Protein AF-A0A2G8SLY3-F1 (afdb_monomer)

Organism: NCBI:txid1077348

Nearest PDB structures (foldseek):
  3zv2-assembly1_A  TM=3.702E-01  e=1.627E-01  Homo sapiens
  9cyp-assembly1_A  TM=3.658E-01  e=2.624E-01  Homo sapiens
  2b4s-assembly1_C  TM=3.456E-01  e=3.139E-01  Homo sapiens
  3zm2-assembly1_A  TM=3.234E-01  e=2.957E-01  Homo sapiens
  3ci0-assembly1_I  TM=4.183E-01  e=1.037E+00  Escherichia coli

Radius of gyration: 13.46 Å; Cα contacts (8 Å, |Δi|>4): 221; chains: 1; bounding box: 32×29×41 Å

Structure (mmCIF, N/CA/C/O backbone):
data_AF-A0A2G8SLY3-F1
#
_entry.id   AF-A0A2G8SLY3-F1
#
loop_
_atom_site.group_PDB
_atom_site.id
_atom_site.type_symbol
_atom_site.label_atom_id
_atom_site.label_alt_id
_atom_site.label_comp_id
_atom_site.label_asym_id
_atom_site.label_entity_id
_atom_site.label_seq_id
_atom_site.pdbx_PDB_ins_code
_atom_site.Cartn_x
_atom_site.Cartn_y
_atom_site.Cartn_z
_atom_site.occupancy
_atom_site.B_iso_or_equiv
_atom_site.auth_seq_id
_atom_site.auth_comp_id
_atom_site.auth_asym_id
_atom_site.auth_atom_id
_atom_site.pdbx_PDB_model_num
ATOM 1 N N . MET A 1 1 ? -9.800 7.430 13.916 1.00 64.44 1 MET A N 1
ATOM 2 C CA . MET A 1 1 ? -9.082 8.598 13.354 1.00 64.44 1 MET A CA 1
ATOM 3 C C . MET A 1 1 ? -7.644 8.655 13.863 1.00 64.44 1 MET A C 1
ATOM 5 O O . MET A 1 1 ? -6.782 8.304 13.080 1.00 64.44 1 MET A O 1
ATOM 9 N N . ALA A 1 2 ? -7.363 8.961 15.141 1.00 78.69 2 ALA A N 1
ATOM 10 C CA . ALA A 1 2 ? -5.975 9.015 15.650 1.00 78.69 2 ALA A CA 1
ATOM 11 C C . ALA A 1 2 ? -5.207 7.673 15.560 1.00 78.69 2 ALA A C 1
ATOM 13 O O . ALA A 1 2 ? -4.032 7.643 15.208 1.00 78.69 2 ALA A O 1
ATOM 14 N N . ALA A 1 3 ? -5.880 6.546 15.818 1.00 87.56 3 ALA A N 1
ATOM 15 C CA . ALA A 1 3 ? -5.269 5.220 15.686 1.00 87.56 3 ALA A CA 1
ATOM 16 C C . ALA A 1 3 ? -4.969 4.841 14.221 1.00 87.56 3 ALA A C 1
ATOM 18 O O . ALA A 1 3 ? -3.924 4.273 13.932 1.00 87.56 3 ALA A O 1
ATOM 19 N N . THR A 1 4 ? -5.851 5.215 13.286 1.00 89.94 4 THR A N 1
ATOM 20 C CA . THR A 1 4 ? -5.656 5.018 11.840 1.00 89.94 4 THR A CA 1
ATOM 21 C C . THR A 1 4 ? -4.443 5.791 11.333 1.00 89.94 4 THR A C 1
ATOM 23 O O . THR A 1 4 ? -3.621 5.236 10.614 1.00 89.94 4 THR A O 1
ATOM 26 N N . THR A 1 5 ? -4.296 7.056 11.737 1.00 90.50 5 THR A N 1
ATOM 27 C CA . THR A 1 5 ? -3.145 7.878 11.344 1.00 90.50 5 THR A CA 1
ATOM 28 C C . THR A 1 5 ? -1.834 7.320 11.901 1.00 90.50 5 THR A C 1
ATOM 30 O O . THR A 1 5 ? -0.850 7.266 11.176 1.00 90.50 5 THR A O 1
ATOM 33 N N . ALA A 1 6 ? -1.824 6.823 13.144 1.00 93.75 6 ALA A N 1
ATOM 34 C CA . ALA A 1 6 ? -0.643 6.172 13.715 1.00 93.75 6 ALA A CA 1
ATOM 35 C C . ALA A 1 6 ? -0.281 4.862 12.988 1.00 93.75 6 ALA A C 1
ATOM 37 O O . ALA A 1 6 ? 0.890 4.624 12.713 1.00 93.75 6 ALA A O 1
ATOM 38 N N . ALA A 1 7 ? -1.277 4.051 12.614 1.00 93.50 7 ALA A N 1
ATOM 39 C CA . ALA A 1 7 ? -1.059 2.828 11.841 1.00 93.50 7 ALA A CA 1
ATOM 40 C C . ALA A 1 7 ? -0.483 3.115 10.443 1.00 93.50 7 ALA A C 1
ATOM 42 O O . ALA A 1 7 ? 0.438 2.431 10.007 1.00 93.50 7 ALA A O 1
ATOM 43 N N . ILE A 1 8 ? -0.989 4.144 9.751 1.00 92.94 8 ILE A 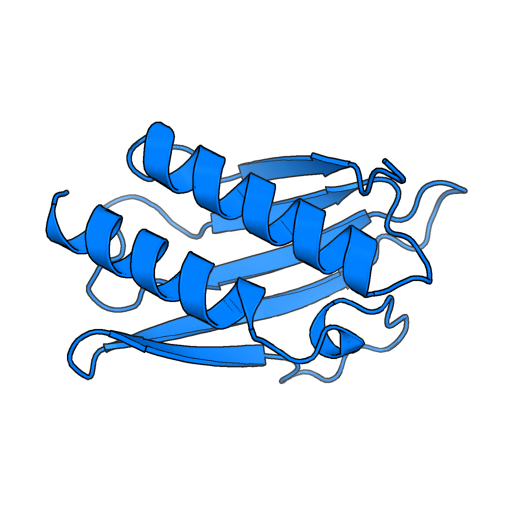N 1
ATOM 44 C CA . ILE A 1 8 ? -0.456 4.562 8.445 1.00 92.94 8 ILE A CA 1
ATOM 45 C C . ILE A 1 8 ? 0.969 5.106 8.592 1.00 92.94 8 ILE A C 1
ATOM 47 O O . ILE A 1 8 ? 1.819 4.767 7.776 1.00 92.94 8 ILE A O 1
ATOM 51 N N . GLN A 1 9 ? 1.251 5.902 9.630 1.00 95.44 9 GLN A N 1
ATOM 52 C CA . GLN A 1 9 ? 2.609 6.389 9.891 1.00 95.44 9 GLN A CA 1
ATOM 53 C C . GLN A 1 9 ? 3.583 5.234 10.146 1.00 95.44 9 GLN A C 1
ATOM 55 O O . GLN A 1 9 ? 4.642 5.195 9.533 1.00 95.44 9 GLN A O 1
ATOM 60 N N . HIS A 1 10 ? 3.197 4.255 10.966 1.00 95.69 10 HIS A N 1
ATOM 61 C CA . HIS A 1 10 ? 4.009 3.060 11.179 1.00 95.69 10 HIS A CA 1
ATOM 62 C C . HIS A 1 10 ? 4.263 2.307 9.865 1.00 95.69 10 HIS A C 1
ATOM 64 O O . HIS A 1 10 ? 5.399 1.956 9.571 1.00 95.69 10 HIS A O 1
ATOM 70 N N . LEU A 1 11 ? 3.236 2.127 9.026 1.00 95.06 11 LEU A N 1
ATOM 71 C CA . LEU A 1 11 ? 3.414 1.490 7.722 1.00 95.06 11 LEU A CA 1
ATOM 72 C C . LEU A 1 11 ? 4.362 2.275 6.802 1.00 95.06 11 LEU A C 1
ATOM 74 O O . LEU A 1 11 ? 5.114 1.658 6.057 1.00 95.06 11 LEU A O 1
ATOM 78 N N . ILE A 1 12 ? 4.339 3.611 6.838 1.00 95.88 12 ILE A N 1
ATOM 79 C CA . ILE A 1 12 ? 5.286 4.448 6.084 1.00 95.88 12 ILE A CA 1
ATOM 80 C C . ILE A 1 12 ? 6.722 4.146 6.512 1.00 95.88 12 ILE A C 1
ATOM 82 O O . ILE A 1 12 ? 7.585 3.987 5.648 1.00 95.88 12 ILE A O 1
ATOM 86 N N . ASP A 1 13 ? 6.971 4.066 7.817 1.00 96.81 13 ASP A N 1
ATOM 87 C CA . ASP A 1 13 ? 8.308 3.825 8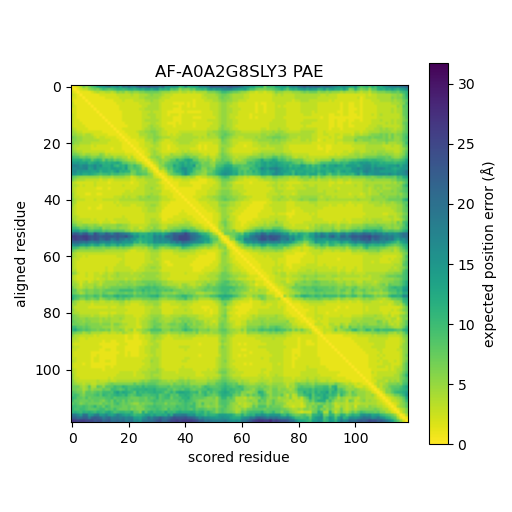.359 1.00 96.81 13 ASP A CA 1
ATOM 88 C C . ASP A 1 13 ? 8.816 2.428 7.959 1.00 96.81 13 ASP A C 1
ATOM 90 O O . ASP A 1 13 ? 9.943 2.294 7.485 1.00 96.81 13 ASP A O 1
ATOM 94 N N . GLU A 1 14 ? 7.947 1.417 8.046 1.00 97.06 14 GLU A N 1
ATOM 95 C CA . GLU A 1 14 ? 8.227 0.027 7.663 1.00 97.06 14 GLU A CA 1
ATOM 96 C C . GLU A 1 14 ? 8.473 -0.118 6.155 1.00 97.06 14 GLU A C 1
ATOM 98 O O . GLU A 1 14 ? 9.451 -0.731 5.733 1.00 97.06 14 GLU A O 1
ATOM 103 N N . VAL A 1 15 ? 7.624 0.493 5.323 1.00 94.88 15 VAL A N 1
ATOM 104 C CA . VAL A 1 15 ? 7.786 0.476 3.863 1.00 94.88 15 VAL A CA 1
ATOM 105 C C . VAL A 1 15 ? 9.052 1.214 3.441 1.00 94.88 15 VAL A C 1
ATOM 107 O O . VAL A 1 15 ? 9.688 0.783 2.490 1.00 94.88 15 VAL A O 1
ATOM 110 N N . SER A 1 16 ? 9.445 2.288 4.131 1.00 93.94 16 SER A N 1
ATOM 111 C CA . SER A 1 16 ? 10.663 3.046 3.796 1.00 93.94 16 SER A CA 1
ATOM 112 C C . SER A 1 16 ? 11.955 2.276 4.094 1.00 93.94 16 SER A C 1
ATOM 114 O O . SER A 1 16 ? 13.005 2.646 3.584 1.00 93.94 16 SER A O 1
ATOM 116 N N . GLN A 1 17 ? 11.885 1.237 4.931 1.00 92.69 17 GLN A N 1
ATOM 117 C CA . GLN A 1 17 ? 13.015 0.373 5.297 1.00 92.69 17 GLN A CA 1
ATOM 118 C C . GLN A 1 17 ? 12.930 -1.018 4.653 1.00 92.69 17 GLN A C 1
ATOM 120 O O . GLN A 1 17 ? 13.843 -1.828 4.808 1.00 92.69 17 GLN A O 1
ATOM 125 N N . ALA A 1 18 ? 11.824 -1.311 3.967 1.00 90.88 18 ALA A N 1
ATOM 126 C CA . ALA A 1 18 ? 11.609 -2.577 3.292 1.00 90.88 18 ALA A CA 1
ATOM 127 C C . ALA A 1 18 ? 12.597 -2.771 2.138 1.00 90.88 18 ALA A C 1
ATOM 129 O O . ALA A 1 18 ? 13.066 -1.807 1.533 1.00 90.88 18 ALA A O 1
ATOM 130 N N . ASP A 1 19 ? 12.832 -4.034 1.787 1.00 89.31 19 ASP A N 1
ATOM 131 C CA . ASP A 1 19 ? 13.493 -4.377 0.534 1.00 89.31 19 ASP A CA 1
ATOM 132 C C . ASP A 1 19 ? 12.674 -3.832 -0.648 1.00 89.31 19 ASP A C 1
ATOM 134 O O . ASP A 1 19 ? 11.479 -4.133 -0.797 1.00 89.31 19 ASP A O 1
ATOM 138 N N . ALA A 1 20 ? 13.322 -3.009 -1.474 1.00 89.44 20 ALA A N 1
ATOM 139 C CA . ALA A 1 20 ? 12.702 -2.374 -2.622 1.00 89.44 20 ALA A CA 1
ATOM 140 C C . ALA A 1 20 ? 12.166 -3.413 -3.622 1.00 89.44 20 ALA A C 1
ATOM 142 O O . ALA A 1 20 ? 11.170 -3.135 -4.289 1.00 89.44 20 ALA A O 1
ATOM 143 N N . ASP A 1 21 ? 12.724 -4.629 -3.683 1.00 89.88 21 ASP A N 1
ATOM 144 C CA . ASP A 1 21 ? 12.318 -5.692 -4.619 1.00 89.88 21 ASP A CA 1
ATOM 145 C C . ASP A 1 21 ? 10.825 -6.048 -4.554 1.00 89.88 21 ASP A C 1
ATOM 147 O O . ASP A 1 21 ? 10.232 -6.490 -5.546 1.00 89.88 21 ASP A O 1
ATOM 151 N N . PHE A 1 22 ? 10.163 -5.799 -3.419 1.00 90.44 22 PHE A N 1
ATOM 152 C CA . PHE A 1 22 ? 8.707 -5.915 -3.331 1.00 90.44 22 PHE A CA 1
ATOM 153 C C . PHE A 1 22 ? 7.979 -5.002 -4.342 1.00 90.44 22 PHE A C 1
ATOM 155 O O . PHE A 1 22 ? 6.962 -5.401 -4.914 1.00 90.44 22 PHE A O 1
ATOM 162 N N . PHE A 1 23 ? 8.518 -3.806 -4.587 1.00 91.38 23 PHE A N 1
ATOM 163 C CA . PHE A 1 23 ? 7.989 -2.762 -5.471 1.00 91.38 23 PHE A CA 1
ATOM 164 C C . PHE A 1 23 ? 8.491 -2.863 -6.920 1.00 91.38 23 PHE A C 1
ATOM 166 O O . PHE A 1 23 ? 8.155 -2.010 -7.749 1.00 91.38 23 PHE A O 1
ATOM 173 N N . ALA A 1 24 ? 9.276 -3.889 -7.256 1.00 89.56 24 ALA A N 1
ATOM 174 C CA . ALA A 1 24 ? 9.684 -4.144 -8.631 1.00 89.56 24 ALA A CA 1
ATOM 175 C C . ALA A 1 24 ? 8.475 -4.465 -9.535 1.00 89.56 24 ALA A C 1
ATOM 177 O O . ALA A 1 24 ? 7.446 -4.997 -9.102 1.00 89.56 24 ALA A O 1
ATOM 178 N N . ILE A 1 25 ? 8.594 -4.163 -10.829 1.00 86.75 25 ILE A N 1
ATOM 179 C CA . ILE A 1 25 ? 7.602 -4.576 -11.831 1.00 86.75 25 ILE A CA 1
ATOM 180 C C . ILE A 1 25 ? 7.642 -6.101 -11.971 1.00 86.75 25 ILE A C 1
ATOM 182 O O . ILE A 1 25 ? 8.669 -6.679 -12.318 1.00 86.75 25 ILE A O 1
ATOM 186 N N . LYS A 1 26 ? 6.495 -6.745 -11.749 1.00 83.69 26 LYS A N 1
ATOM 187 C CA . LYS A 1 26 ? 6.276 -8.184 -11.873 1.00 83.69 26 LYS A CA 1
ATOM 188 C C . LYS A 1 26 ? 5.136 -8.389 -12.864 1.00 83.69 26 LYS A C 1
ATOM 190 O O . LYS A 1 26 ? 3.991 -8.044 -12.582 1.00 83.69 26 LYS A O 1
ATOM 195 N N . TYR A 1 27 ? 5.455 -8.935 -14.034 1.00 74.00 27 TYR A N 1
ATOM 196 C CA . TYR A 1 27 ? 4.450 -9.256 -15.056 1.00 74.00 27 TYR A CA 1
ATOM 197 C C . TYR A 1 27 ? 3.637 -10.512 -14.702 1.00 74.00 27 TYR A C 1
ATOM 199 O O . TYR A 1 27 ? 2.516 -10.668 -15.173 1.00 74.00 27 TYR A O 1
ATOM 207 N N . GLU A 1 28 ? 4.177 -11.353 -13.818 1.00 73.50 28 GLU A N 1
ATOM 208 C CA . GLU A 1 28 ? 3.526 -12.533 -13.245 1.00 73.50 28 GLU A CA 1
ATOM 209 C C . GLU A 1 28 ? 3.588 -12.442 -11.710 1.00 73.50 28 GLU A C 1
ATOM 211 O O . GLU A 1 28 ? 4.434 -13.084 -11.079 1.00 73.50 28 GLU A O 1
ATOM 216 N N . PRO A 1 29 ? 2.774 -11.577 -11.078 1.00 68.38 29 PRO A N 1
ATOM 217 C CA . PRO A 1 29 ? 2.750 -11.491 -9.624 1.00 68.38 29 PRO A CA 1
ATOM 218 C C . PRO A 1 29 ? 2.267 -12.815 -9.032 1.00 68.38 29 PRO A C 1
ATOM 220 O O . PRO A 1 29 ? 1.319 -13.425 -9.531 1.00 68.38 29 PRO A O 1
ATOM 223 N N . LYS A 1 30 ? 2.899 -13.264 -7.945 1.00 70.19 30 LYS A N 1
ATOM 224 C CA . LYS A 1 30 ? 2.395 -14.429 -7.208 1.00 70.19 30 LYS A CA 1
ATOM 225 C C . LYS A 1 30 ? 1.130 -14.015 -6.458 1.00 70.19 30 LYS A C 1
ATOM 227 O O . LYS A 1 30 ? 1.091 -12.922 -5.898 1.00 70.19 30 LYS A O 1
ATOM 232 N N . ASP A 1 31 ? 0.156 -14.920 -6.329 1.00 63.47 31 ASP A N 1
ATOM 233 C CA . ASP A 1 31 ? -1.124 -14.692 -5.620 1.00 63.47 31 ASP A CA 1
ATOM 234 C C . ASP A 1 31 ? -0.981 -14.209 -4.154 1.00 63.47 31 ASP A C 1
ATOM 236 O O . ASP A 1 31 ? -1.961 -13.831 -3.511 1.00 63.47 31 ASP A O 1
ATOM 240 N N . ASN A 1 32 ? 0.239 -14.194 -3.606 1.00 67.31 32 ASN A N 1
ATOM 241 C CA . ASN A 1 32 ? 0.562 -13.771 -2.246 1.00 67.31 32 ASN A CA 1
ATOM 242 C C . ASN A 1 32 ? 1.753 -12.800 -2.162 1.00 67.31 32 ASN A C 1
ATOM 244 O O . ASN A 1 32 ? 2.400 -12.736 -1.117 1.00 67.31 32 ASN A O 1
ATOM 248 N N . ASP A 1 33 ? 2.061 -12.044 -3.219 1.00 88.19 33 ASP A N 1
ATOM 249 C CA . ASP A 1 33 ? 3.057 -10.970 -3.127 1.00 88.19 33 ASP A CA 1
ATOM 250 C C . ASP A 1 33 ? 2.539 -9.855 -2.198 1.00 88.19 33 ASP A C 1
ATOM 252 O O . ASP A 1 33 ? 1.787 -8.962 -2.595 1.00 88.19 33 ASP A O 1
ATOM 256 N N . ARG A 1 34 ? 2.912 -9.932 -0.915 1.00 91.44 34 ARG A N 1
ATOM 257 C CA . ARG A 1 34 ? 2.447 -9.035 0.149 1.00 91.44 34 ARG A CA 1
ATOM 258 C C . ARG A 1 34 ? 3.607 -8.550 1.000 1.00 91.44 34 ARG A C 1
ATOM 260 O O . ARG A 1 34 ? 4.400 -9.349 1.490 1.00 91.44 34 ARG A O 1
ATOM 267 N N . PHE A 1 35 ? 3.624 -7.253 1.261 1.00 93.62 35 PHE A N 1
ATOM 268 C CA . PHE A 1 35 ? 4.367 -6.677 2.366 1.00 93.62 35 PHE A CA 1
ATOM 269 C C . PHE A 1 35 ? 3.464 -6.687 3.604 1.00 93.62 35 PHE A C 1
ATOM 271 O O . PHE A 1 35 ? 2.359 -6.135 3.584 1.00 93.62 35 PHE A O 1
ATOM 278 N N . MET A 1 36 ? 3.904 -7.360 4.666 1.00 94.38 36 MET A N 1
ATOM 279 C CA . MET A 1 36 ? 3.126 -7.549 5.890 1.00 94.38 36 MET A CA 1
ATOM 280 C C . MET A 1 36 ? 3.903 -7.032 7.094 1.00 94.38 36 MET A C 1
ATOM 282 O O . MET A 1 36 ? 5.017 -7.477 7.352 1.00 94.38 36 MET A O 1
ATOM 286 N N . THR A 1 37 ? 3.271 -6.161 7.873 1.00 95.19 37 THR A N 1
ATOM 287 C CA . THR A 1 37 ? 3.779 -5.709 9.173 1.00 95.19 37 THR A CA 1
ATOM 288 C C . THR A 1 37 ? 2.638 -5.675 10.197 1.00 95.19 37 THR A C 1
ATOM 290 O O . THR A 1 37 ? 1.508 -6.089 9.904 1.00 95.19 37 THR A O 1
ATOM 293 N N . ARG A 1 38 ? 2.910 -5.259 11.437 1.00 95.31 38 ARG A N 1
ATOM 294 C CA . ARG A 1 38 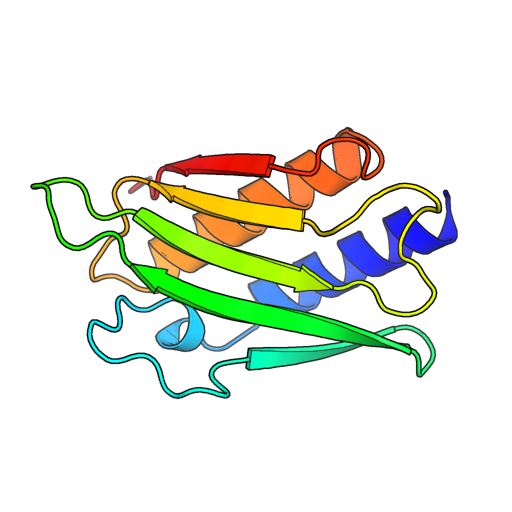? 1.915 -5.216 12.517 1.00 95.31 38 ARG A CA 1
ATOM 295 C C . ARG A 1 38 ? 2.043 -3.952 13.352 1.00 95.31 38 ARG A C 1
ATOM 297 O O . ARG A 1 38 ? 3.100 -3.682 13.900 1.00 95.31 38 ARG A O 1
ATOM 304 N N . PHE A 1 39 ? 0.915 -3.290 13.599 1.00 95.56 39 PHE A N 1
ATOM 305 C CA . PHE A 1 39 ? 0.812 -2.205 14.576 1.00 95.56 39 PHE A CA 1
ATOM 306 C C . PHE A 1 39 ? -0.090 -2.642 15.734 1.00 95.56 39 PHE A C 1
ATOM 308 O O . PHE A 1 39 ? -1.247 -2.991 15.514 1.00 95.56 39 PHE A O 1
ATOM 315 N N . ASN A 1 40 ? 0.434 -2.676 16.966 1.00 94.62 40 ASN A N 1
ATOM 316 C CA . ASN A 1 40 ? -0.266 -3.183 18.162 1.00 94.62 40 ASN A CA 1
ATOM 317 C C . ASN A 1 40 ? -0.969 -4.540 17.940 1.00 94.62 40 ASN A C 1
ATOM 319 O O . ASN A 1 40 ? -2.151 -4.699 18.242 1.00 94.62 40 ASN A O 1
ATOM 323 N N . ASN A 1 41 ? -0.248 -5.517 17.380 1.00 92.88 41 ASN A N 1
ATOM 324 C CA . ASN A 1 41 ? -0.750 -6.853 17.016 1.00 92.88 41 ASN A CA 1
ATOM 325 C C . ASN A 1 41 ? -1.847 -6.900 15.936 1.00 92.88 41 ASN A C 1
ATOM 327 O O . ASN A 1 41 ? -2.317 -7.989 15.606 1.00 92.88 41 ASN A O 1
ATOM 331 N N . VAL A 1 42 ? -2.220 -5.771 15.333 1.00 94.25 42 VAL A N 1
ATOM 332 C CA . VAL A 1 42 ? -3.126 -5.731 14.181 1.00 94.25 42 VAL A CA 1
ATOM 333 C C . VAL A 1 42 ? -2.299 -5.809 12.894 1.00 94.25 42 VAL A C 1
ATOM 335 O O . VAL A 1 42 ? -1.364 -5.021 12.737 1.00 94.25 42 VAL A O 1
ATOM 338 N N . PRO A 1 43 ? -2.611 -6.732 11.967 1.00 93.94 43 PRO A N 1
ATOM 339 C CA . PRO A 1 43 ? -1.902 -6.826 10.698 1.00 93.94 43 PRO A CA 1
ATOM 340 C C . PRO A 1 43 ? -2.182 -5.606 9.817 1.00 93.94 43 PRO A C 1
ATOM 342 O O . PRO A 1 43 ? -3.335 -5.207 9.641 1.00 93.94 43 PRO A O 1
ATOM 345 N N . LEU A 1 44 ? -1.115 -5.059 9.240 1.00 94.56 44 LEU A N 1
ATOM 346 C CA . LEU A 1 44 ? -1.154 -4.087 8.154 1.00 94.56 44 LEU A CA 1
ATOM 347 C C . LEU A 1 44 ? -0.572 -4.760 6.913 1.00 94.56 44 LEU A C 1
ATOM 349 O O . LEU A 1 44 ? 0.489 -5.387 6.987 1.00 94.56 44 LEU A O 1
ATOM 353 N N . VAL A 1 45 ? -1.274 -4.661 5.789 1.00 93.69 45 VAL A N 1
ATOM 354 C CA . VAL A 1 45 ? -0.917 -5.386 4.567 1.00 93.69 45 VAL A CA 1
ATOM 355 C C . VAL A 1 45 ? -0.906 -4.431 3.388 1.00 93.69 45 VAL A C 1
ATOM 357 O O . VAL A 1 45 ? -1.877 -3.712 3.158 1.00 93.69 45 VAL A O 1
ATOM 360 N N . LEU A 1 46 ? 0.179 -4.467 2.623 1.00 93.75 46 LEU A N 1
ATOM 361 C CA . LEU A 1 46 ? 0.262 -3.886 1.293 1.00 93.75 46 LEU A CA 1
ATOM 362 C C . LEU A 1 46 ? 0.413 -5.041 0.296 1.00 93.75 46 LEU A C 1
ATOM 364 O O . LEU A 1 46 ? 1.416 -5.748 0.289 1.00 93.75 46 LEU A O 1
ATOM 368 N N . GLU A 1 47 ? -0.623 -5.284 -0.495 1.00 92.88 47 GLU A N 1
ATOM 369 C CA . GLU A 1 47 ? -0.717 -6.390 -1.446 1.00 92.88 47 GLU A CA 1
ATOM 370 C C . GLU A 1 47 ? -0.405 -5.896 -2.858 1.00 92.88 47 GLU A C 1
ATOM 372 O O . GLU A 1 47 ? -0.968 -4.899 -3.313 1.00 92.88 47 GLU A O 1
ATOM 377 N N . TYR A 1 48 ? 0.452 -6.620 -3.569 1.00 91.75 48 TYR A N 1
ATOM 378 C CA . TYR A 1 48 ? 0.718 -6.402 -4.982 1.00 91.75 48 TYR A CA 1
ATOM 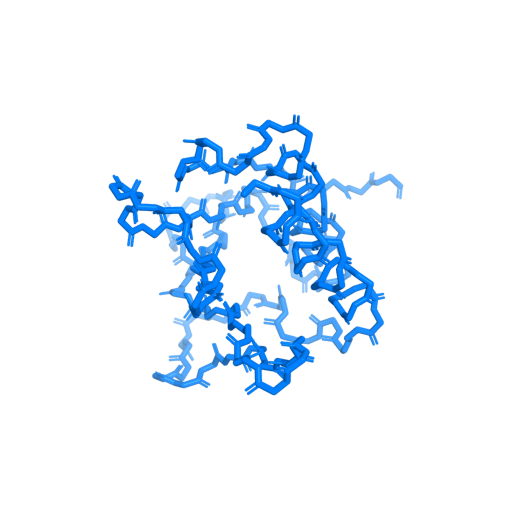379 C C . TYR A 1 48 ? -0.432 -6.963 -5.820 1.00 91.75 48 TYR A C 1
ATOM 381 O O . TYR A 1 48 ? -0.697 -8.163 -5.795 1.00 91.75 48 TYR A O 1
ATOM 389 N N . LYS A 1 49 ? -1.131 -6.114 -6.577 1.00 88.81 49 LYS A N 1
ATOM 390 C CA . LYS A 1 49 ? -2.278 -6.540 -7.398 1.00 88.81 49 LYS A CA 1
ATOM 391 C C . LYS A 1 49 ? -1.932 -6.761 -8.864 1.00 88.81 49 LYS A C 1
ATOM 393 O O . LYS A 1 49 ? -2.685 -7.444 -9.551 1.00 88.81 49 LYS A O 1
ATOM 398 N N . GLY A 1 50 ? -0.816 -6.214 -9.336 1.00 88.31 50 GLY A N 1
ATOM 399 C CA . GLY A 1 50 ? -0.387 -6.358 -10.721 1.00 88.31 50 GLY A CA 1
ATOM 400 C C . GLY A 1 50 ? 0.205 -5.084 -11.297 1.00 88.31 50 GLY A C 1
ATOM 401 O O . GLY A 1 50 ? 0.333 -4.062 -10.621 1.00 88.31 50 GLY A O 1
ATOM 402 N N . VAL A 1 51 ? 0.521 -5.156 -12.586 1.00 87.00 51 VAL A N 1
ATOM 403 C CA . VAL A 1 51 ? 0.941 -4.016 -13.401 1.00 87.00 51 VAL A 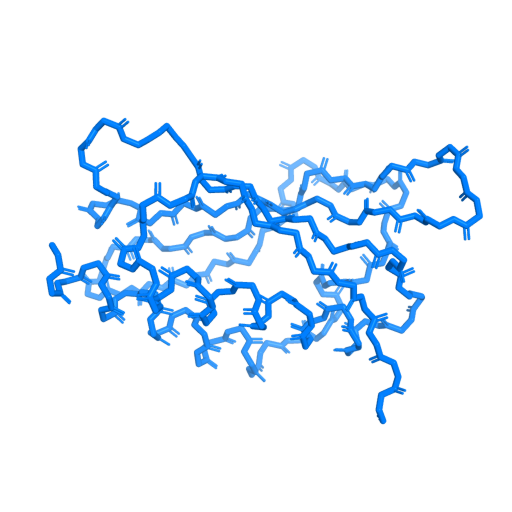CA 1
ATOM 404 C C . VAL A 1 51 ? 0.005 -3.913 -14.593 1.00 87.00 51 VAL A C 1
ATOM 406 O O . VAL A 1 51 ? -0.303 -4.923 -15.227 1.00 87.00 51 VAL A O 1
ATOM 409 N N . SER A 1 52 ? -0.449 -2.706 -14.927 1.00 82.50 52 SER A N 1
ATOM 410 C CA . SER A 1 52 ? -1.138 -2.485 -16.198 1.00 82.50 52 SER A CA 1
ATOM 411 C C . SER A 1 52 ? -0.127 -2.631 -17.345 1.00 82.50 52 SER A C 1
ATOM 413 O O . SER A 1 52 ? 0.778 -1.819 -17.519 1.00 82.50 52 SER A O 1
ATOM 415 N N . SER A 1 53 ? -0.249 -3.711 -18.117 1.00 66.12 53 SER A N 1
ATOM 416 C CA . SER A 1 53 ? 0.744 -4.134 -19.117 1.00 66.12 53 SER A CA 1
ATOM 417 C C . SER A 1 53 ? 0.560 -3.522 -20.514 1.00 66.12 53 SER A C 1
ATOM 419 O O . SER A 1 53 ? 1.234 -3.932 -21.454 1.00 66.12 53 SER A O 1
ATOM 421 N N . ALA A 1 54 ? -0.346 -2.554 -20.691 1.00 51.28 54 ALA A N 1
ATOM 422 C CA . ALA A 1 54 ? -0.831 -2.172 -22.023 1.00 51.28 54 ALA A CA 1
ATOM 423 C C . ALA A 1 54 ? -0.239 -0.879 -22.622 1.00 51.28 54 ALA A C 1
ATOM 425 O O . ALA A 1 54 ? -0.672 -0.471 -23.699 1.00 51.28 54 ALA A O 1
ATOM 426 N N . THR A 1 55 ? 0.717 -0.204 -21.974 1.00 55.41 55 THR A N 1
ATOM 427 C CA . THR A 1 55 ? 1.258 1.077 -22.475 1.00 55.41 55 THR A CA 1
ATOM 428 C C . THR A 1 55 ? 2.761 1.222 -22.223 1.00 55.41 55 THR A C 1
ATOM 430 O O . THR A 1 55 ? 3.349 0.524 -21.403 1.00 55.41 55 THR A O 1
ATOM 433 N N . THR A 1 56 ? 3.388 2.196 -22.888 1.00 60.81 56 THR A N 1
ATOM 434 C CA . THR A 1 56 ? 4.752 2.695 -22.609 1.00 60.81 56 THR A CA 1
ATOM 435 C C . THR A 1 56 ? 4.933 3.273 -21.194 1.00 60.81 56 THR A C 1
ATOM 437 O O . THR A 1 56 ? 6.038 3.667 -20.830 1.00 60.81 56 THR A O 1
ATOM 440 N N . ALA A 1 57 ? 3.862 3.323 -20.398 1.00 72.31 57 ALA A N 1
ATOM 441 C CA . ALA A 1 57 ? 3.782 3.901 -19.066 1.00 72.31 57 ALA A CA 1
ATOM 442 C C . ALA A 1 57 ? 3.080 2.908 -18.117 1.00 72.31 57 ALA A C 1
ATOM 444 O O . ALA A 1 57 ? 1.901 3.103 -17.804 1.00 72.31 57 ALA A O 1
ATOM 445 N N . PRO A 1 58 ? 3.760 1.828 -17.682 1.00 82.94 58 PRO A N 1
ATOM 446 C CA . PRO A 1 58 ? 3.148 0.830 -16.812 1.00 82.94 58 PRO A CA 1
ATOM 447 C C . PRO A 1 58 ? 2.712 1.464 -15.489 1.00 82.94 58 PRO A C 1
ATOM 449 O O . PRO A 1 58 ? 3.413 2.323 -14.946 1.00 82.94 58 PRO A O 1
ATOM 452 N N . SER A 1 59 ? 1.575 1.029 -14.948 1.00 86.69 59 SER A N 1
ATOM 453 C CA . SER A 1 59 ? 1.142 1.411 -13.603 1.00 86.69 59 SER A CA 1
ATOM 454 C C . SER A 1 59 ? 1.163 0.199 -12.685 1.00 86.69 59 SER A C 1
ATOM 456 O O . SER A 1 59 ? 0.466 -0.782 -12.935 1.00 86.69 59 SER A O 1
ATOM 458 N N . LEU A 1 60 ? 1.939 0.281 -11.609 1.00 89.88 60 LEU A N 1
ATOM 459 C CA . LEU A 1 60 ? 1.940 -0.697 -10.527 1.00 89.88 60 LEU A CA 1
ATOM 460 C C . LEU A 1 60 ? 0.717 -0.462 -9.629 1.00 89.88 60 LEU A C 1
ATOM 462 O O . LEU A 1 60 ? 0.487 0.658 -9.171 1.00 89.88 60 LEU A O 1
ATOM 466 N N . HIS A 1 61 ? -0.047 -1.518 -9.357 1.00 91.31 61 HIS A N 1
ATOM 467 C CA . HIS A 1 61 ? -1.214 -1.492 -8.478 1.00 91.31 61 HIS A CA 1
ATOM 468 C C . HIS A 1 61 ? -0.907 -2.177 -7.150 1.00 91.31 61 HIS A C 1
ATOM 470 O O . HIS A 1 61 ? -0.577 -3.363 -7.107 1.00 91.31 61 HIS A O 1
ATOM 476 N N . LEU A 1 62 ? -1.080 -1.437 -6.059 1.00 92.56 62 LEU A N 1
ATOM 477 C CA . LEU A 1 62 ? -0.999 -1.937 -4.695 1.00 92.56 62 LEU A CA 1
ATOM 478 C C . LEU A 1 62 ? -2.344 -1.744 -3.985 1.00 92.56 62 LEU A C 1
ATOM 480 O O . LEU A 1 62 ? -3.020 -0.727 -4.164 1.00 92.56 62 LEU A O 1
ATOM 484 N N . LYS A 1 63 ? -2.723 -2.699 -3.140 1.00 92.31 63 LYS A N 1
ATOM 485 C CA . LYS A 1 63 ? -3.894 -2.611 -2.263 1.00 92.31 63 LYS A CA 1
ATOM 486 C C . LYS A 1 63 ? -3.436 -2.552 -0.813 1.00 92.31 63 LYS A C 1
ATOM 488 O O . LYS A 1 63 ? -2.681 -3.409 -0.371 1.00 92.31 63 LYS A O 1
ATOM 493 N N . LEU A 1 64 ? -3.911 -1.562 -0.069 1.00 92.81 64 LEU A N 1
ATOM 494 C CA . LEU A 1 64 ? -3.613 -1.390 1.347 1.00 92.81 64 LEU A CA 1
ATOM 495 C C . LEU A 1 64 ? -4.803 -1.810 2.222 1.00 92.81 64 LEU A C 1
ATOM 497 O O . LEU A 1 64 ? -5.929 -1.327 2.059 1.00 92.81 64 LEU A O 1
ATOM 501 N N . GLU A 1 65 ? -4.512 -2.651 3.212 1.00 91.69 65 GLU A N 1
ATOM 502 C CA . GLU A 1 65 ? -5.421 -3.090 4.265 1.00 91.69 65 GLU A CA 1
ATOM 503 C C . GLU A 1 65 ? -4.864 -2.722 5.650 1.00 91.69 65 GLU A C 1
ATOM 505 O O . GLU A 1 65 ? -3.738 -3.067 6.003 1.00 91.69 65 GLU A O 1
ATOM 510 N N . LEU A 1 66 ? -5.675 -2.029 6.456 1.00 91.69 66 LEU A N 1
ATOM 511 C CA . LEU A 1 66 ? -5.300 -1.539 7.792 1.00 91.69 66 LEU A CA 1
ATOM 512 C C . LEU A 1 66 ? -5.861 -2.391 8.949 1.00 91.69 66 LEU A C 1
ATOM 514 O O . LEU A 1 66 ? -5.852 -1.953 10.101 1.00 91.69 66 LEU A O 1
ATOM 518 N N . GLY A 1 67 ? -6.414 -3.572 8.655 1.00 90.06 67 GLY A N 1
ATOM 519 C CA . GLY A 1 67 ? -7.051 -4.435 9.653 1.00 90.06 67 GLY A CA 1
ATOM 520 C C . GLY A 1 67 ? -8.116 -3.695 10.477 1.00 90.06 67 GLY A C 1
ATOM 521 O O . GLY A 1 67 ? -8.981 -3.016 9.928 1.00 90.06 67 GLY A O 1
ATOM 522 N N . ALA A 1 68 ? -8.023 -3.779 11.807 1.00 90.31 68 ALA A N 1
ATOM 523 C CA . ALA A 1 68 ? -8.944 -3.113 12.737 1.00 90.31 68 ALA A CA 1
ATOM 524 C C . ALA A 1 68 ? -8.865 -1.570 12.723 1.00 90.31 68 ALA A C 1
ATOM 526 O O . ALA A 1 68 ? -9.727 -0.909 13.299 1.00 90.31 68 ALA A O 1
ATOM 527 N N . TYR A 1 69 ? -7.852 -0.979 12.077 1.00 90.50 69 TYR A N 1
ATOM 528 C CA . TYR A 1 69 ? -7.714 0.476 11.949 1.00 90.50 69 TYR A CA 1
ATOM 529 C C . TYR A 1 69 ? -8.381 1.048 10.697 1.00 90.50 69 TYR A C 1
ATOM 531 O O . TYR A 1 69 ? -8.381 2.274 10.522 1.00 90.50 69 TYR A O 1
ATOM 539 N N . HIS A 1 70 ? -8.950 0.187 9.845 1.00 87.56 70 HIS A N 1
ATOM 540 C CA . HIS A 1 70 ? -9.683 0.603 8.656 1.00 87.56 70 HIS A CA 1
ATOM 541 C C . HIS A 1 70 ? -10.895 1.464 9.059 1.00 87.56 70 HIS A C 1
ATOM 543 O O . HIS A 1 70 ? -11.695 1.037 9.896 1.00 87.56 70 HIS A O 1
ATOM 549 N N . PRO A 1 71 ? -11.057 2.682 8.511 1.00 83.88 71 PRO A N 1
ATOM 550 C CA . PRO A 1 71 ? -12.227 3.499 8.805 1.00 83.88 71 PRO A CA 1
ATOM 551 C C . PRO A 1 71 ? -13.520 2.822 8.338 1.00 83.88 71 PRO A C 1
ATOM 553 O O . PRO A 1 71 ? -13.584 2.257 7.248 1.00 83.88 71 PRO A O 1
ATOM 556 N N . ALA A 1 72 ? -14.577 2.909 9.146 1.00 81.62 72 ALA A N 1
ATOM 557 C CA . ALA A 1 72 ? -15.882 2.374 8.770 1.00 81.62 72 ALA A CA 1
ATOM 558 C C . ALA A 1 72 ? -16.405 3.036 7.480 1.00 81.62 72 ALA A C 1
ATOM 560 O O . ALA A 1 72 ? -16.303 4.252 7.316 1.00 81.62 72 ALA A O 1
ATOM 561 N N . GLY A 1 73 ? -16.977 2.235 6.575 1.00 78.50 73 GLY A N 1
ATOM 562 C CA . GLY A 1 73 ? -17.518 2.707 5.293 1.00 78.50 73 GLY A CA 1
ATOM 563 C C . GLY A 1 73 ? -16.477 2.926 4.189 1.00 78.50 73 GLY A C 1
ATOM 564 O O . GLY A 1 73 ? -16.843 3.336 3.090 1.00 78.50 73 GLY A O 1
ATOM 565 N N . VAL A 1 74 ? -15.200 2.634 4.451 1.00 79.50 74 VAL A N 1
ATOM 566 C CA . VAL A 1 74 ? -14.126 2.677 3.454 1.00 79.50 74 VAL A CA 1
ATOM 567 C C . VAL A 1 74 ? -13.848 1.240 2.976 1.00 79.50 74 VAL A C 1
ATOM 569 O O . VAL A 1 74 ? -13.578 0.382 3.812 1.00 79.50 74 VAL A O 1
ATOM 572 N N . PRO A 1 75 ? -13.978 0.929 1.670 1.00 71.38 75 PRO A N 1
ATOM 573 C CA . PRO A 1 75 ? -13.903 -0.449 1.172 1.00 71.38 75 PRO A CA 1
ATOM 574 C C . PRO A 1 75 ? -12.474 -1.017 1.117 1.00 71.38 75 PRO A C 1
ATOM 576 O O . PRO A 1 75 ? -12.248 -2.145 1.543 1.00 71.38 75 PRO A O 1
ATOM 579 N N . ALA A 1 76 ? -11.519 -0.266 0.561 1.00 79.00 76 ALA A N 1
ATOM 580 C CA . ALA A 1 76 ? -10.089 -0.583 0.500 1.00 79.00 76 ALA A CA 1
ATOM 581 C C . ALA A 1 76 ? -9.323 0.634 -0.043 1.00 79.00 76 AL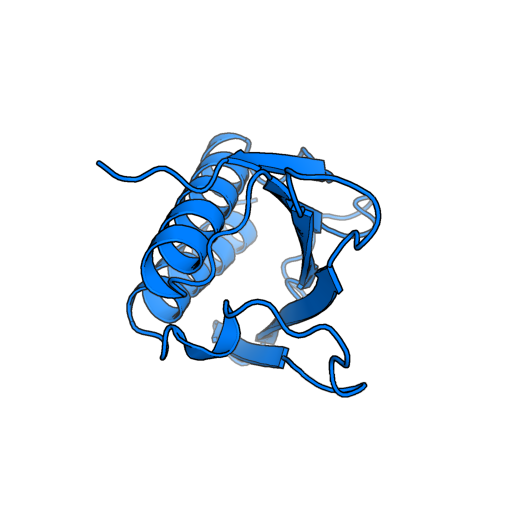A A C 1
ATOM 583 O O . ALA A 1 76 ? -9.904 1.456 -0.758 1.00 79.00 76 ALA A O 1
ATOM 584 N N . TYR A 1 77 ? -8.021 0.720 0.234 1.00 89.19 77 TYR A N 1
ATOM 585 C CA . TYR A 1 77 ? -7.146 1.721 -0.374 1.00 89.19 77 TYR A CA 1
ATOM 586 C C . TYR A 1 77 ? -6.420 1.117 -1.572 1.00 89.19 77 TYR A C 1
ATOM 588 O O . TYR A 1 77 ? -5.723 0.115 -1.440 1.00 89.19 77 TYR A O 1
ATOM 596 N N . ASN A 1 78 ? -6.572 1.731 -2.737 1.00 91.69 78 ASN A N 1
ATOM 597 C CA . ASN A 1 78 ? -5.839 1.401 -3.948 1.00 91.69 78 ASN A CA 1
ATOM 598 C C . ASN A 1 78 ? -4.772 2.465 -4.172 1.00 91.69 78 ASN A C 1
ATOM 600 O O . ASN A 1 78 ? -5.078 3.657 -4.225 1.00 91.69 78 ASN A O 1
ATOM 604 N N . ILE A 1 79 ? -3.530 2.024 -4.307 1.00 92.25 79 ILE A N 1
ATOM 605 C CA . ILE A 1 79 ? -2.382 2.862 -4.615 1.00 92.25 79 ILE A CA 1
ATOM 606 C C . ILE A 1 79 ? -1.916 2.488 -6.016 1.00 92.25 79 ILE A C 1
ATOM 608 O O . ILE A 1 79 ? -1.594 1.331 -6.281 1.00 92.25 79 ILE A O 1
ATOM 612 N N . TRP A 1 80 ? -1.884 3.472 -6.906 1.00 91.44 80 TRP A N 1
ATOM 613 C CA . TRP A 1 80 ? -1.364 3.323 -8.257 1.00 91.44 80 TRP A CA 1
ATOM 614 C C . TRP A 1 80 ? -0.069 4.111 -8.392 1.00 91.44 80 TRP A C 1
ATOM 616 O O . TRP A 1 80 ? -0.058 5.334 -8.231 1.00 91.44 80 TRP A O 1
ATOM 626 N N . VAL A 1 81 ? 1.013 3.407 -8.707 1.00 90.81 81 VAL A N 1
ATOM 627 C CA . VAL A 1 81 ? 2.297 4.002 -9.073 1.00 90.81 81 VAL A CA 1
ATOM 628 C C . VAL A 1 81 ? 2.382 4.024 -10.597 1.00 90.81 81 VAL A C 1
ATOM 630 O O . VAL A 1 81 ? 2.704 3.024 -11.229 1.00 90.81 81 VAL A O 1
ATOM 633 N N . ASN A 1 82 ? 2.030 5.160 -11.191 1.00 88.50 82 ASN A N 1
ATOM 634 C CA . ASN A 1 82 ? 2.087 5.420 -12.625 1.00 88.50 82 ASN A CA 1
ATOM 635 C C . ASN A 1 82 ? 3.529 5.567 -13.110 1.00 88.50 82 ASN A C 1
ATOM 637 O O . ASN A 1 82 ? 4.396 6.046 -12.375 1.00 88.50 82 ASN A O 1
ATOM 641 N N . ASN A 1 83 ? 3.766 5.229 -14.379 1.00 86.94 83 ASN A N 1
ATOM 642 C CA . ASN A 1 83 ? 5.106 5.224 -14.970 1.00 86.94 83 ASN A CA 1
ATOM 643 C C . ASN A 1 83 ? 6.103 4.431 -14.1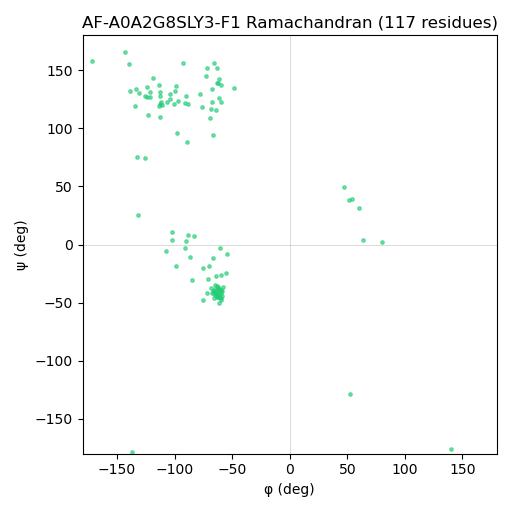13 1.00 86.94 83 ASN A C 1
ATOM 645 O O . ASN A 1 83 ? 7.244 4.872 -13.944 1.00 86.94 83 ASN A O 1
ATOM 649 N N . ALA A 1 84 ? 5.641 3.312 -13.543 1.00 86.06 84 ALA A N 1
ATOM 650 C CA . ALA A 1 84 ? 6.448 2.439 -12.713 1.00 86.06 84 ALA A CA 1
ATOM 651 C C . ALA A 1 84 ? 7.766 2.146 -13.433 1.00 86.06 84 ALA A C 1
ATOM 653 O O . ALA A 1 84 ? 7.806 1.913 -14.647 1.00 86.06 84 ALA A O 1
ATOM 654 N N . LYS A 1 85 ? 8.862 2.225 -12.691 1.00 84.00 85 LYS A N 1
ATOM 655 C CA . LYS A 1 85 ? 10.201 2.007 -13.221 1.00 84.00 85 LYS A CA 1
ATOM 656 C C . LYS A 1 85 ? 10.583 0.548 -13.033 1.00 84.00 85 LYS A C 1
ATOM 658 O O . LYS A 1 85 ? 10.061 -0.146 -12.165 1.00 84.00 85 LYS A O 1
ATOM 663 N N . THR A 1 86 ? 11.511 0.079 -13.856 1.00 83.00 86 THR A N 1
ATOM 664 C CA . THR A 1 86 ? 12.216 -1.180 -13.584 1.00 83.00 86 THR A CA 1
ATOM 665 C C . THR A 1 86 ? 13.044 -1.082 -12.305 1.00 83.00 86 THR A C 1
ATOM 667 O O . THR A 1 86 ? 13.261 -2.089 -11.647 1.00 83.00 86 THR A O 1
ATOM 670 N N . ASP A 1 87 ? 13.467 0.135 -11.966 1.00 81.62 87 ASP A N 1
ATOM 671 C CA . ASP A 1 87 ? 14.041 0.489 -10.677 1.00 81.62 87 ASP A CA 1
ATOM 672 C C . ASP A 1 87 ? 12.972 0.425 -9.573 1.00 81.62 87 ASP A C 1
ATOM 674 O O . ASP A 1 87 ? 11.966 1.145 -9.598 1.00 81.62 87 ASP A O 1
ATOM 678 N N . SER A 1 88 ? 13.192 -0.476 -8.622 1.00 89.06 88 SER A N 1
ATOM 679 C CA . SER A 1 88 ? 12.314 -0.740 -7.493 1.00 89.06 88 SER A CA 1
ATOM 680 C C . SER A 1 88 ? 12.314 0.385 -6.451 1.00 89.06 88 SER A C 1
ATOM 682 O O . SER A 1 88 ? 11.268 0.634 -5.844 1.00 89.06 88 SER A O 1
ATOM 684 N N . GLU A 1 89 ? 13.417 1.120 -6.284 1.00 92.50 89 GLU A N 1
ATOM 685 C CA . GLU A 1 89 ? 13.533 2.199 -5.290 1.00 92.50 89 GLU A CA 1
ATOM 686 C C . GLU A 1 89 ? 12.624 3.383 -5.648 1.00 92.50 89 GLU A C 1
ATOM 688 O O . GLU A 1 89 ? 11.899 3.915 -4.801 1.00 92.50 89 GLU A O 1
ATOM 693 N N . ALA A 1 90 ? 12.565 3.753 -6.932 1.00 91.12 90 ALA A N 1
ATOM 694 C CA . ALA A 1 90 ? 11.682 4.820 -7.404 1.00 91.12 90 ALA A CA 1
ATOM 695 C C . ALA A 1 90 ? 10.192 4.483 -7.188 1.00 91.12 90 ALA A C 1
ATOM 697 O O . ALA A 1 90 ? 9.378 5.356 -6.857 1.00 91.12 90 ALA A O 1
ATOM 698 N N . ASN A 1 91 ? 9.827 3.206 -7.340 1.00 91.88 91 ASN A N 1
ATOM 699 C CA . ASN A 1 91 ? 8.466 2.726 -7.100 1.00 91.88 91 ASN A CA 1
ATOM 700 C C . ASN A 1 91 ? 8.131 2.706 -5.603 1.00 91.88 91 ASN A C 1
ATOM 702 O O . ASN A 1 91 ? 7.039 3.131 -5.218 1.00 91.88 91 ASN A O 1
ATOM 706 N N . GLN A 1 92 ? 9.071 2.271 -4.760 1.00 94.56 92 GLN A N 1
ATOM 707 C CA . GLN A 1 92 ? 8.951 2.324 -3.302 1.00 94.56 92 GLN A CA 1
ATOM 708 C C . GLN A 1 92 ? 8.764 3.766 -2.819 1.00 94.56 92 GLN A C 1
ATOM 710 O O . GLN A 1 92 ? 7.821 4.054 -2.080 1.00 94.56 92 GLN A O 1
ATOM 715 N N . ALA A 1 93 ? 9.582 4.705 -3.300 1.00 93.38 93 ALA A N 1
ATOM 716 C CA . ALA A 1 93 ? 9.458 6.122 -2.968 1.00 93.38 93 ALA A CA 1
ATOM 717 C C . ALA A 1 93 ? 8.087 6.696 -3.378 1.00 93.38 93 ALA A C 1
ATOM 719 O O . ALA A 1 93 ? 7.478 7.465 -2.627 1.00 93.38 93 ALA A O 1
ATOM 720 N N . ALA A 1 94 ? 7.555 6.300 -4.539 1.00 92.75 94 ALA A N 1
ATOM 721 C CA . ALA A 1 94 ? 6.209 6.683 -4.965 1.00 92.75 94 ALA A CA 1
ATOM 722 C C . ALA A 1 94 ? 5.110 6.075 -4.075 1.00 92.75 94 ALA A C 1
ATOM 724 O O . ALA A 1 94 ? 4.158 6.776 -3.720 1.00 92.75 94 ALA A O 1
ATOM 725 N N . ALA A 1 95 ? 5.252 4.815 -3.656 1.00 93.06 95 ALA A N 1
ATOM 726 C CA . ALA A 1 95 ? 4.340 4.180 -2.706 1.00 93.06 95 ALA A CA 1
ATOM 727 C C . ALA A 1 95 ? 4.368 4.882 -1.334 1.00 93.06 95 ALA A C 1
ATOM 729 O O . ALA A 1 95 ? 3.313 5.161 -0.765 1.00 93.06 95 ALA A O 1
ATOM 730 N N . VAL A 1 96 ? 5.548 5.270 -0.838 1.00 94.62 96 VAL A N 1
ATOM 731 C CA . VAL A 1 96 ? 5.692 6.071 0.392 1.00 94.62 96 VAL A CA 1
ATOM 732 C C . VAL A 1 96 ? 5.005 7.431 0.254 1.00 94.62 96 VAL A C 1
ATOM 734 O O . VAL A 1 96 ? 4.262 7.838 1.150 1.00 94.62 96 VAL A O 1
ATOM 737 N N . LYS A 1 97 ? 5.188 8.132 -0.875 1.00 94.06 97 LYS A N 1
ATOM 738 C CA . LYS A 1 97 ? 4.478 9.395 -1.164 1.00 94.06 97 LYS A CA 1
ATOM 739 C C . LYS A 1 97 ? 2.954 9.192 -1.156 1.00 94.06 97 LYS A C 1
ATOM 741 O O . LYS A 1 97 ? 2.234 10.016 -0.588 1.00 94.06 97 LYS A O 1
ATOM 746 N N . ALA A 1 98 ? 2.468 8.073 -1.697 1.00 91.81 98 ALA A N 1
ATOM 747 C CA . ALA A 1 98 ? 1.052 7.714 -1.665 1.00 91.81 98 ALA A CA 1
ATOM 748 C C . ALA A 1 98 ? 0.513 7.507 -0.246 1.00 91.81 98 ALA A C 1
ATOM 750 O O . ALA A 1 98 ? -0.538 8.052 0.102 1.00 91.81 98 ALA A O 1
ATOM 751 N N . LEU A 1 99 ? 1.252 6.786 0.596 1.00 92.56 99 LEU A N 1
ATOM 752 C CA . LEU A 1 99 ? 0.892 6.575 1.997 1.00 92.56 99 LEU A CA 1
ATOM 753 C C . LEU A 1 99 ? 0.905 7.883 2.804 1.00 92.56 99 LEU A C 1
ATOM 755 O O . LEU A 1 99 ? 0.007 8.106 3.615 1.00 92.56 99 LEU A O 1
ATOM 759 N N . ARG A 1 100 ? 1.863 8.786 2.551 1.00 93.94 100 ARG A N 1
ATOM 760 C CA . ARG A 1 100 ? 1.900 10.119 3.186 1.00 93.94 100 ARG A CA 1
ATOM 761 C C . ARG A 1 100 ? 0.681 10.961 2.817 1.00 93.94 100 ARG A C 1
ATOM 763 O O . ARG A 1 100 ? 0.040 11.511 3.704 1.00 93.94 100 ARG A O 1
ATOM 770 N N . LYS A 1 101 ? 0.275 10.972 1.543 1.00 91.31 101 LYS A N 1
ATOM 771 C CA . LYS A 1 101 ? -0.975 11.637 1.136 1.00 91.31 101 LYS A CA 1
ATOM 772 C C . LYS A 1 101 ? -2.191 11.030 1.834 1.00 91.31 101 LYS A C 1
ATOM 774 O O . LYS A 1 101 ? -3.062 11.768 2.288 1.00 91.31 101 LYS A O 1
ATOM 779 N N . LEU A 1 102 ? -2.235 9.701 1.970 1.00 89.69 102 LEU A N 1
ATOM 780 C CA . LEU A 1 102 ? -3.309 9.031 2.701 1.00 89.69 102 LEU A CA 1
ATOM 781 C C . LEU A 1 102 ? -3.374 9.485 4.165 1.00 89.69 102 LEU A C 1
ATOM 783 O O . LEU A 1 102 ? -4.466 9.706 4.694 1.00 89.69 102 LEU A O 1
ATOM 787 N N . LEU A 1 103 ? -2.215 9.629 4.809 1.00 90.69 103 LEU A N 1
ATOM 788 C CA . LEU A 1 103 ? -2.092 10.139 6.172 1.00 90.69 103 LEU A CA 1
ATOM 789 C C . LEU A 1 103 ? -2.615 11.579 6.283 1.00 90.69 103 LEU A C 1
ATOM 791 O O . LEU A 1 103 ? -3.472 11.848 7.131 1.00 90.69 103 LEU A O 1
ATOM 795 N N . ASP A 1 104 ? -2.163 12.470 5.398 1.00 88.94 104 ASP A N 1
ATOM 796 C CA . ASP A 1 104 ? -2.535 13.893 5.381 1.00 88.94 104 ASP A CA 1
ATOM 797 C C .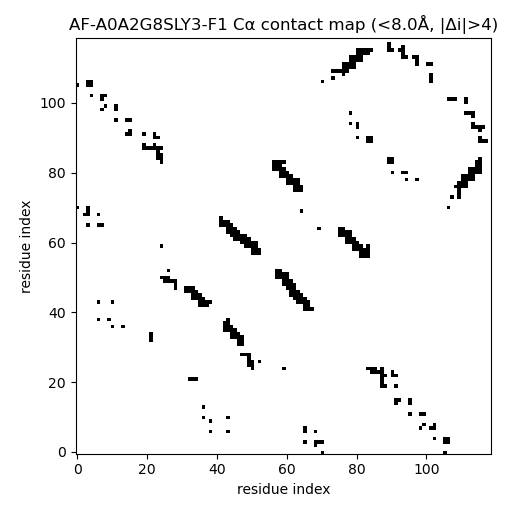 ASP A 1 104 ? -4.043 14.088 5.157 1.00 88.94 104 ASP A C 1
ATOM 799 O O . ASP A 1 104 ? -4.696 14.918 5.796 1.00 88.94 104 ASP A O 1
ATOM 803 N N . GLU A 1 105 ? -4.635 13.251 4.304 1.00 87.06 105 GLU A N 1
ATOM 804 C CA . GLU A 1 105 ? -6.068 13.250 3.992 1.00 87.06 105 GLU A CA 1
ATOM 805 C C . GLU A 1 105 ? -6.907 12.467 5.018 1.00 87.06 105 GLU A C 1
ATOM 807 O O . GLU A 1 105 ? -8.116 12.280 4.838 1.00 87.06 105 GLU A O 1
ATOM 812 N N . LYS A 1 106 ?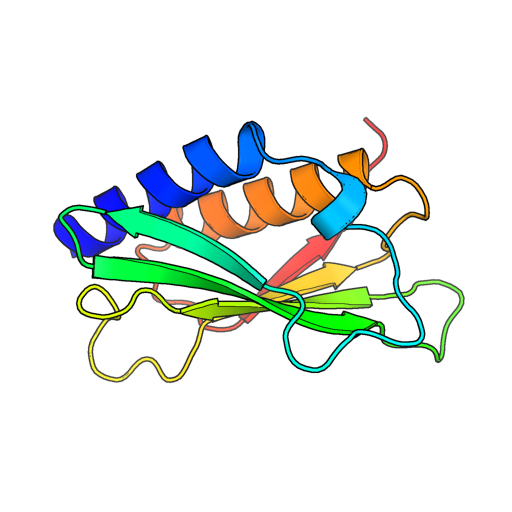 -6.287 12.023 6.122 1.00 83.38 106 LYS A N 1
ATOM 813 C CA . LYS A 1 106 ? -6.920 11.269 7.218 1.00 83.38 106 LYS A CA 1
ATOM 814 C C . LYS A 1 106 ? -7.653 10.023 6.723 1.00 83.38 106 LYS A C 1
ATOM 816 O O . LYS A 1 106 ? -8.735 9.693 7.209 1.00 83.38 106 LYS A O 1
ATOM 821 N N . ALA A 1 107 ? -7.051 9.349 5.750 1.00 80.31 107 ALA A N 1
ATOM 822 C CA . ALA A 1 107 ? -7.497 8.084 5.193 1.00 80.31 107 ALA A CA 1
ATOM 823 C C . ALA A 1 107 ? -8.909 8.114 4.565 1.00 80.31 107 ALA A C 1
ATOM 825 O O . ALA A 1 107 ? -9.633 7.119 4.590 1.00 80.31 107 ALA A O 1
ATOM 826 N N . ARG A 1 108 ? -9.323 9.261 4.008 1.00 75.75 108 ARG A N 1
ATOM 827 C CA . ARG A 1 108 ? -10.640 9.429 3.360 1.00 75.75 108 ARG A CA 1
ATOM 828 C C . ARG A 1 108 ? -10.669 8.988 1.897 1.00 75.75 108 ARG A C 1
ATOM 830 O O . ARG A 1 108 ? -11.708 8.541 1.424 1.00 75.75 108 ARG A O 1
ATOM 837 N N . ASN A 1 109 ? -9.545 9.110 1.195 1.00 75.94 109 ASN A N 1
ATOM 838 C CA . ASN A 1 109 ? -9.452 8.786 -0.224 1.00 75.94 109 ASN A CA 1
ATOM 839 C C . ASN A 1 109 ? -9.047 7.325 -0.420 1.00 75.94 109 ASN A C 1
ATOM 841 O O . ASN A 1 109 ? -7.996 6.893 0.038 1.00 75.94 109 ASN A O 1
ATOM 845 N N . THR A 1 110 ? -9.892 6.571 -1.118 1.00 79.62 110 THR A N 1
ATOM 846 C CA . THR A 1 110 ? -9.740 5.129 -1.381 1.00 79.62 110 THR A CA 1
ATOM 847 C C . THR A 1 110 ? -8.900 4.818 -2.613 1.00 79.62 110 THR A C 1
ATOM 849 O O . THR A 1 110 ? -8.550 3.664 -2.838 1.00 79.62 110 THR A O 1
ATOM 852 N N . CYS A 1 111 ? -8.590 5.823 -3.430 1.00 81.56 111 CYS A N 1
ATOM 853 C CA . CYS A 1 111 ? -7.763 5.686 -4.619 1.00 81.56 111 CYS A CA 1
ATOM 854 C C . CYS A 1 111 ? -6.743 6.820 -4.645 1.00 81.56 111 CYS A C 1
ATOM 856 O O . CYS A 1 111 ? -7.114 7.995 -4.665 1.00 81.56 111 CYS A O 1
ATOM 858 N N . ILE A 1 112 ? -5.465 6.461 -4.616 1.00 82.56 112 ILE A N 1
ATOM 859 C CA . ILE A 1 112 ? -4.349 7.395 -4.595 1.00 82.56 112 ILE A CA 1
ATOM 860 C C . ILE A 1 112 ? -3.417 7.049 -5.750 1.00 82.56 112 ILE A C 1
ATOM 862 O O . ILE A 1 112 ? -3.005 5.904 -5.904 1.00 82.56 112 ILE A O 1
ATOM 866 N N . MET A 1 113 ? -3.086 8.050 -6.563 1.00 81.75 113 MET A N 1
ATOM 867 C CA . MET A 1 113 ? -2.237 7.889 -7.740 1.00 81.75 113 MET A CA 1
ATOM 868 C C . MET A 1 113 ? -1.005 8.781 -7.618 1.00 81.75 113 MET A C 1
ATOM 870 O O . MET A 1 113 ? -1.134 9.972 -7.337 1.00 81.75 113 MET A O 1
ATOM 874 N N . PHE A 1 114 ? 0.171 8.211 -7.858 1.00 82.69 114 PHE A N 1
ATOM 875 C CA . PHE A 1 114 ? 1.454 8.915 -7.896 1.00 82.69 114 PHE A CA 1
ATOM 876 C C . PHE A 1 114 ? 2.309 8.393 -9.039 1.00 82.69 114 PHE A C 1
ATOM 878 O O . PHE A 1 114 ? 2.143 7.254 -9.449 1.00 82.69 114 PHE A O 1
ATOM 885 N N . SER A 1 115 ? 3.236 9.203 -9.543 1.00 79.62 115 SER A N 1
ATOM 886 C CA . SER A 1 115 ? 4.198 8.759 -10.555 1.00 79.62 115 SER A CA 1
ATOM 887 C C . SER A 1 115 ? 5.536 8.399 -9.916 1.00 79.62 115 SER A C 1
ATOM 889 O O . SER A 1 115 ? 6.042 9.165 -9.090 1.00 79.62 115 SER A O 1
ATOM 891 N N . ALA A 1 116 ? 6.139 7.284 -10.335 1.00 76.31 116 ALA A N 1
ATOM 892 C CA . ALA A 1 116 ? 7.538 7.003 -10.025 1.00 76.31 116 ALA A CA 1
ATOM 893 C C . ALA A 1 116 ? 8.412 8.076 -10.694 1.00 76.31 116 ALA A C 1
ATOM 895 O O . ALA A 1 116 ? 8.395 8.241 -11.917 1.00 76.31 116 ALA A O 1
ATOM 896 N N . SER A 1 117 ? 9.107 8.866 -9.877 1.00 71.50 117 SER A N 1
ATOM 897 C CA . SER A 1 117 ? 9.932 9.993 -10.325 1.00 71.50 117 SER A CA 1
ATOM 898 C C . SER A 1 117 ? 11.394 9.685 -10.032 1.00 71.50 117 SER A C 1
ATOM 900 O O . SER A 1 117 ? 11.696 9.168 -8.961 1.00 71.50 117 SER A O 1
ATOM 902 N N . THR A 1 118 ? 12.266 9.999 -10.984 1.00 51.47 118 THR A N 1
ATOM 903 C CA . THR A 1 118 ? 13.719 10.083 -10.806 1.00 51.47 118 THR A CA 1
ATOM 904 C C . THR A 1 118 ? 14.029 11.513 -10.372 1.00 51.47 118 THR A C 1
ATOM 906 O O . THR A 1 118 ? 14.163 12.380 -11.236 1.00 51.47 118 THR A O 1
ATOM 909 N N . ASP A 1 119 ? 14.008 11.790 -9.072 1.00 49.28 119 ASP A N 1
ATOM 910 C CA . ASP A 1 119 ? 14.756 12.943 -8.551 1.00 49.28 119 ASP A CA 1
ATOM 911 C C . ASP A 1 119 ? 16.197 12.494 -8.294 1.00 49.28 119 ASP A C 1
ATOM 913 O O . ASP A 1 119 ? 16.354 11.372 -7.759 1.00 49.28 119 ASP A O 1
#

Solvent-accessible surface area (backbone atoms only — not comparable to full-atom values): 6635 Å² total; per-residue (Å²): 106,75,64,34,44,51,46,47,51,52,50,42,57,51,59,73,70,45,73,36,72,80,44,34,77,42,97,75,64,53,102,75,47,58,52,75,52,67,54,95,86,36,54,33,37,43,33,59,74,39,52,51,83,87,57,102,55,29,30,37,34,36,37,46,43,49,56,89,47,52,60,87,96,61,92,57,35,38,40,34,29,31,45,43,39,83,53,17,58,38,26,38,54,22,51,43,53,43,49,49,52,33,45,76,58,69,65,70,65,44,69,42,79,37,58,33,58,93,126

Sequence (119 aa):
MAATTAAIQHLIDEVSQADADFFAIKYEPKDNDRFMTRFNNVPLVLEYKGVSSATTAPSLHLKLELGAYHPAGVPAYNIWVNNAKTDSEANQAAAVKALRKLLDEKARNTCIMFSASTD

pLDDT: mean 85.97, std 10.24, range [49.28, 97.06]

Foldseek 3Di:
DVVLLVLLVVVLVVLLPDDLVLQAADQDDDPASWDWDDDPNFIWIKDWPHWPPDDCKIKTWIWIDSGPSQDPPQDTAIEIAISRDNDSNLRSVQVSVQSVVCSVVVNPDRYGYGYSDDD

Mean predicted aligned error: 5.1 Å

Secondary structure (DSSP, 8-state):
-HHHHHHHHHHHHHHHHS-GGGGS--SS--TT-EEEEEETTEEEEEEEEEEE-SSSS-EEEEEEE-GGGSPTT---EEEEEET--SSHHHHHHHHHHHHHHHHHTTT--SEEEEE----